Protein AF-A0A353LPJ0-F1 (afdb_monomer)

Sequence (162 aa):
RLNAIENGEETDSSQNTQNGAPEARALTQQIETKIDSLRGNLAREVEQVQMAAPPVQQRLPPPATSAPGKREQRVASLERTGFEAMLARDYETALDAFTKAREIWPGYHNVAEIQRLLAVRRDDPPQTEQDWLSLFEMALIKFSWGMPDDIRAAMRAEFKRK

Solvent-accessible surface area (backbone atoms only — not comparable to full-atom values): 9903 Å² total; per-residue (Å²): 136,83,88,80,93,84,89,86,80,88,78,84,87,84,82,91,89,85,82,76,66,70,65,59,54,54,51,52,55,53,50,52,55,48,52,54,52,52,54,58,49,51,55,52,51,59,50,53,64,68,73,69,72,78,86,88,74,95,67,78,87,69,79,86,76,61,57,87,61,60,52,54,52,52,32,52,52,24,47,50,50,14,52,53,22,53,76,71,69,34,62,66,59,15,41,50,26,19,45,56,24,22,72,77,39,69,82,43,59,55,44,42,52,52,27,49,61,45,57,76,29,64,94,64,60,73,84,47,72,66,46,46,50,54,50,49,48,52,42,55,72,77,38,44,92,75,47,56,69,69,57,53,49,52,59,57,48,61,70,72,75,114

Foldseek 3Di:
DDDDDDDDDDDDPPDDDPDPPPVVVVVVVVVVVVVVVVVVVVVVVVVVVVVPDDDDDDDDDDDPPPPVVVLVVLLLVLCQQLLVCLLVLNLVSNLVSLVVSCVSPVPPVLSVVLNVVSVVCVVPRDDDLVSSLVNLVCCCVPRVVSDDPVSNVSSVVSVVVD

pLDDT: mean 78.6, std 18.97, range [38.69, 98.06]

Mean predicted aligned error: 16.88 Å

Secondary structure (DSSP, 8-state):
------------------SSHHHHHHHHHHHHHHHHHHHHHHHHHHHHHHHT-PPP----PPS----TTHHHHHHHHHHHHHHHHHHTT-HHHHHHHHHHHHHH-TT-HHHHHHHHHHHHTTTS---SHHHHHHHHHHHHHHHTTSS-HHHHHHHHHHHTT-

Radius of gyration: 30.62 Å; Cα contacts (8 Å, |Δi|>4): 81; chains: 1; bounding box: 43×54×111 Å

Structure (mmCIF, N/CA/C/O backbone):
data_AF-A0A353LPJ0-F1
#
_entry.id   AF-A0A353LPJ0-F1
#
loop_
_atom_site.group_PDB
_atom_site.id
_atom_site.type_symbol
_atom_site.label_atom_id
_atom_site.label_alt_id
_atom_site.label_comp_id
_atom_site.label_asym_id
_atom_site.label_entity_id
_atom_site.label_seq_id
_atom_site.pdbx_PDB_ins_code
_atom_site.Cartn_x
_atom_site.Cartn_y
_atom_site.Cartn_z
_atom_site.occupancy
_atom_site.B_iso_or_equiv
_atom_site.auth_seq_id
_atom_site.auth_comp_id
_atom_site.auth_asym_id
_atom_site.auth_atom_id
_atom_site.pdbx_PDB_model_num
ATOM 1 N N . ARG A 1 1 ? 8.955 18.986 -92.130 1.00 43.19 1 ARG A N 1
ATOM 2 C CA . ARG A 1 1 ? 10.398 18.670 -91.967 1.00 43.19 1 ARG A CA 1
ATOM 3 C C . ARG A 1 1 ? 10.550 18.201 -90.518 1.00 43.19 1 ARG A C 1
ATOM 5 O O . ARG A 1 1 ? 10.296 19.024 -89.660 1.00 43.19 1 ARG A O 1
ATOM 12 N N . LEU A 1 2 ? 10.423 16.905 -90.210 1.00 41.16 2 LEU A N 1
ATOM 13 C CA . LEU A 1 2 ? 11.447 15.835 -90.210 1.00 41.16 2 LEU A CA 1
ATOM 14 C C . LEU A 1 2 ? 12.670 16.116 -89.306 1.00 41.16 2 LEU A C 1
ATOM 16 O O . LEU A 1 2 ? 13.446 16.996 -89.664 1.00 41.16 2 LEU A O 1
ATOM 20 N N . ASN A 1 3 ? 12.810 15.261 -88.269 1.00 38.69 3 ASN A N 1
ATOM 21 C CA . ASN A 1 3 ? 14.017 14.728 -87.578 1.00 38.69 3 ASN A CA 1
ATOM 22 C C . ASN A 1 3 ? 14.929 15.717 -86.807 1.00 38.69 3 ASN A C 1
ATOM 24 O O . ASN A 1 3 ? 15.057 16.854 -87.231 1.00 38.69 3 ASN A O 1
ATOM 28 N N . ALA A 1 4 ? 15.628 15.410 -85.697 1.00 45.03 4 ALA A N 1
ATOM 29 C CA . ALA A 1 4 ? 15.963 14.207 -84.900 1.00 45.03 4 ALA A CA 1
ATOM 30 C C . ALA A 1 4 ? 16.380 14.666 -83.461 1.00 45.03 4 ALA A C 1
ATOM 32 O O . ALA A 1 4 ? 16.782 15.816 -83.317 1.00 45.03 4 ALA A O 1
ATOM 33 N N . ILE A 1 5 ? 16.030 13.952 -82.375 1.00 47.97 5 ILE A N 1
ATOM 34 C CA . ILE A 1 5 ? 16.825 13.017 -81.515 1.00 47.97 5 ILE A CA 1
ATOM 35 C C . ILE A 1 5 ? 18.102 13.601 -80.856 1.00 47.97 5 ILE A C 1
ATOM 37 O O . ILE A 1 5 ? 18.993 14.030 -81.575 1.00 47.97 5 ILE A O 1
ATOM 41 N N . GLU A 1 6 ? 18.169 13.523 -79.509 1.00 44.47 6 GLU A N 1
ATOM 42 C CA . GLU A 1 6 ? 19.265 13.013 -78.625 1.00 44.47 6 GLU A CA 1
ATOM 43 C C . GLU A 1 6 ? 19.253 13.727 -77.248 1.00 44.47 6 GLU A C 1
ATOM 45 O O . GLU A 1 6 ? 19.324 14.946 -77.177 1.00 44.47 6 GLU A O 1
ATOM 50 N N . ASN A 1 7 ? 18.854 13.026 -76.175 1.00 45.22 7 ASN A N 1
ATOM 51 C CA . ASN A 1 7 ? 19.684 12.338 -75.156 1.00 45.22 7 ASN A CA 1
ATOM 52 C C . ASN A 1 7 ? 20.181 13.269 -74.028 1.00 45.22 7 ASN A C 1
ATOM 54 O O . ASN A 1 7 ? 20.862 14.251 -74.299 1.00 45.22 7 ASN A O 1
ATOM 58 N N . GLY A 1 8 ? 19.893 12.924 -72.761 1.00 38.69 8 GLY A N 1
ATOM 59 C CA . GLY A 1 8 ? 20.532 13.576 -71.607 1.00 38.69 8 GLY A CA 1
ATOM 60 C C . GLY A 1 8 ? 19.855 13.396 -70.242 1.00 38.69 8 GLY A C 1
ATOM 61 O O . GLY A 1 8 ? 19.240 14.330 -69.748 1.00 38.69 8 GLY A O 1
ATOM 62 N N . GLU A 1 9 ? 20.035 12.211 -69.650 1.00 44.31 9 GLU A N 1
ATOM 63 C CA . GLU A 1 9 ? 20.281 11.969 -68.211 1.00 44.31 9 GLU A CA 1
ATOM 64 C C . GLU A 1 9 ? 19.176 12.247 -67.164 1.00 44.31 9 GLU A C 1
ATOM 66 O O . GLU A 1 9 ? 19.098 13.297 -66.529 1.00 44.31 9 GLU A O 1
ATOM 71 N N . GLU A 1 10 ? 18.421 11.185 -66.860 1.00 49.34 10 GLU A N 1
ATOM 72 C CA . GLU A 1 10 ? 17.885 10.920 -65.521 1.00 49.34 10 GLU A CA 1
ATOM 73 C C . GLU A 1 10 ? 19.050 10.611 -64.564 1.00 49.34 10 GLU A C 1
ATOM 75 O O . GLU A 1 10 ? 19.768 9.627 -64.744 1.00 49.34 10 GLU A O 1
ATOM 80 N N . THR A 1 11 ? 19.242 11.433 -63.531 1.00 51.38 11 THR A N 1
ATOM 81 C CA . THR A 1 11 ? 20.113 11.093 -62.398 1.00 51.38 11 THR A CA 1
ATOM 82 C C . THR A 1 11 ? 19.253 10.665 -61.220 1.00 51.38 11 THR A C 1
ATOM 84 O O . THR A 1 11 ? 18.714 11.459 -60.451 1.00 51.38 11 THR A O 1
ATOM 87 N N . ASP A 1 12 ? 19.135 9.346 -61.129 1.00 47.72 12 ASP A N 1
ATOM 88 C CA . ASP A 1 12 ? 18.727 8.579 -59.966 1.00 47.72 12 ASP A CA 1
ATOM 89 C C . ASP A 1 12 ? 19.570 8.988 -58.742 1.00 47.72 12 ASP A C 1
ATOM 91 O O . ASP A 1 12 ? 20.786 8.800 -58.702 1.00 47.72 12 ASP A O 1
ATOM 95 N N . SER A 1 13 ? 18.926 9.593 -57.744 1.00 47.88 13 SER A N 1
ATOM 96 C CA . SER A 1 13 ? 19.510 9.865 -56.425 1.00 47.88 13 SER A CA 1
ATOM 97 C C . SER A 1 13 ? 18.864 8.963 -55.376 1.00 47.88 13 SER A C 1
ATOM 99 O O . SER A 1 13 ? 18.272 9.438 -54.410 1.00 47.88 13 SER A O 1
ATOM 101 N N . SER A 1 14 ? 18.975 7.649 -55.571 1.00 51.56 14 SER A N 1
ATOM 102 C CA . SER A 1 14 ? 18.594 6.637 -54.580 1.00 51.56 14 SER A CA 1
ATOM 103 C C . SER A 1 14 ? 19.751 5.703 -54.241 1.00 51.56 14 SER A C 1
ATOM 105 O O . SER A 1 14 ? 19.646 4.496 -54.416 1.00 51.56 14 SER A O 1
ATOM 107 N N . GLN A 1 15 ? 20.857 6.218 -53.701 1.00 50.09 15 GLN A N 1
ATOM 108 C CA . GLN A 1 15 ? 21.844 5.372 -53.021 1.00 50.09 15 GLN A CA 1
ATOM 109 C C . GLN A 1 15 ? 22.491 6.128 -51.863 1.00 50.09 15 GLN A C 1
ATOM 111 O O . GLN A 1 15 ? 23.248 7.059 -52.103 1.00 50.09 15 GLN A O 1
ATOM 116 N N . ASN A 1 16 ? 22.196 5.723 -50.619 1.00 50.53 16 ASN A N 1
ATOM 117 C CA . ASN A 1 16 ? 23.204 5.443 -49.581 1.00 50.53 16 ASN A CA 1
ATOM 118 C C . ASN A 1 16 ? 22.539 5.089 -48.231 1.00 50.53 16 ASN A C 1
ATOM 120 O O . ASN A 1 16 ? 22.422 5.930 -47.346 1.00 50.53 16 ASN A O 1
ATOM 124 N N . THR A 1 17 ? 22.100 3.841 -48.048 1.00 51.44 17 THR A N 1
ATOM 125 C CA . THR A 1 17 ? 21.837 3.253 -46.713 1.00 51.44 17 THR A CA 1
ATOM 126 C C . THR A 1 17 ? 22.006 1.733 -46.766 1.00 51.44 17 THR A C 1
ATOM 128 O O . THR A 1 17 ? 21.092 0.958 -46.512 1.00 51.44 17 THR A O 1
ATOM 131 N N . GLN A 1 18 ? 23.207 1.264 -47.098 1.00 50.41 18 GLN A N 1
ATOM 132 C CA . GLN A 1 18 ? 23.560 -0.149 -46.930 1.00 50.41 18 GLN A CA 1
ATOM 133 C C . GLN A 1 18 ? 24.982 -0.277 -46.393 1.00 50.41 18 GLN A C 1
ATOM 135 O O . GLN A 1 18 ? 25.868 -0.698 -47.114 1.00 50.41 18 GLN A O 1
ATOM 140 N N . ASN A 1 19 ? 25.210 0.093 -45.128 1.00 51.03 19 ASN A N 1
ATOM 141 C CA . ASN A 1 19 ? 26.452 -0.260 -44.418 1.00 51.03 19 ASN A CA 1
ATOM 142 C C . ASN A 1 19 ? 26.281 -0.502 -42.896 1.00 51.03 19 ASN A C 1
ATOM 144 O O . ASN A 1 19 ? 27.268 -0.591 -42.180 1.00 51.03 19 ASN A O 1
ATOM 148 N N . GLY A 1 20 ? 25.054 -0.669 -42.376 1.00 52.97 20 GLY A N 1
ATOM 149 C CA . GLY A 1 20 ? 24.798 -0.892 -40.934 1.00 52.97 20 GLY A CA 1
ATOM 150 C C . GLY A 1 20 ? 24.544 -2.346 -40.494 1.00 52.97 20 GLY A C 1
ATOM 151 O O . GLY A 1 20 ? 24.211 -2.592 -39.340 1.00 52.97 20 GLY A O 1
ATOM 152 N N . ALA A 1 21 ? 24.630 -3.327 -41.398 1.00 58.16 21 ALA A N 1
ATOM 153 C CA . ALA A 1 21 ? 24.121 -4.684 -41.154 1.00 58.16 21 ALA A CA 1
ATOM 154 C C . ALA A 1 21 ? 25.047 -5.701 -40.432 1.00 58.16 21 ALA A C 1
ATOM 156 O O . ALA A 1 21 ? 24.497 -6.621 -39.817 1.00 58.16 21 ALA A O 1
ATOM 157 N N . PRO A 1 22 ? 26.396 -5.638 -40.482 1.00 57.25 22 PRO A N 1
ATOM 158 C CA . PRO A 1 22 ? 27.219 -6.720 -39.927 1.00 57.25 22 PRO A CA 1
ATOM 159 C C . PRO A 1 22 ? 27.371 -6.650 -38.398 1.00 57.25 22 PRO A C 1
ATOM 161 O O . PRO A 1 22 ? 27.347 -7.688 -37.736 1.00 57.25 22 PRO A O 1
ATOM 164 N N . GLU A 1 23 ? 27.451 -5.451 -37.816 1.00 59.62 23 GLU A N 1
ATOM 165 C CA . GLU A 1 23 ? 27.669 -5.270 -36.371 1.00 59.62 23 GLU A CA 1
ATOM 166 C C . GLU A 1 23 ? 26.438 -5.640 -35.534 1.00 59.62 23 GLU A C 1
ATOM 168 O O . GLU A 1 23 ? 26.560 -6.307 -34.506 1.00 59.62 23 GLU A O 1
ATOM 173 N N . ALA A 1 24 ? 25.236 -5.299 -36.011 1.00 60.78 24 ALA A N 1
ATOM 174 C CA . ALA A 1 24 ? 23.988 -5.659 -35.339 1.00 60.78 24 ALA A CA 1
ATOM 175 C C . ALA A 1 24 ? 23.801 -7.184 -35.256 1.00 60.78 24 ALA A C 1
ATOM 177 O O . ALA A 1 24 ? 23.386 -7.703 -34.223 1.00 60.78 24 ALA A O 1
ATOM 178 N N . ARG A 1 25 ? 24.178 -7.919 -36.313 1.00 67.38 25 ARG A N 1
ATOM 179 C CA . ARG A 1 25 ? 24.101 -9.390 -36.345 1.00 67.38 25 ARG A CA 1
ATOM 180 C C . ARG A 1 25 ? 25.100 -10.041 -35.389 1.00 67.38 25 ARG A C 1
ATOM 182 O O . ARG A 1 25 ? 24.743 -10.996 -34.703 1.00 67.38 25 ARG A O 1
ATOM 189 N N . ALA A 1 26 ? 26.320 -9.508 -35.309 1.00 70.62 26 ALA A N 1
ATOM 190 C CA . ALA A 1 26 ? 27.333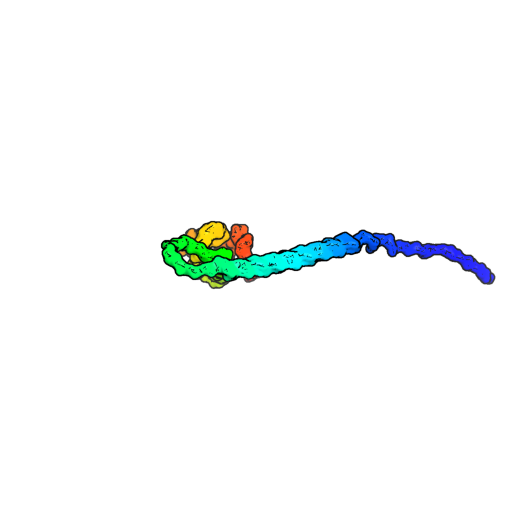 -9.990 -34.372 1.00 70.62 26 ALA A CA 1
ATOM 191 C C . ALA A 1 26 ? 26.908 -9.773 -32.908 1.00 70.62 26 ALA A C 1
ATOM 193 O O . ALA A 1 26 ? 27.101 -10.653 -32.068 1.00 70.62 26 ALA A O 1
ATOM 194 N N . LEU A 1 27 ? 26.274 -8.635 -32.605 1.00 71.81 27 LEU A N 1
ATOM 195 C CA . LEU A 1 27 ? 25.764 -8.346 -31.266 1.00 71.81 27 LEU A CA 1
ATOM 196 C C . LEU A 1 27 ? 24.611 -9.283 -30.873 1.00 71.81 27 LEU A C 1
ATOM 198 O O . LEU A 1 27 ? 24.606 -9.798 -29.756 1.00 71.81 27 LEU A O 1
ATOM 202 N N . THR A 1 28 ? 23.674 -9.562 -31.785 1.00 70.06 28 THR A N 1
ATOM 203 C CA . THR A 1 28 ? 22.577 -10.512 -31.532 1.00 70.06 28 THR A CA 1
ATOM 204 C C . THR A 1 28 ? 23.103 -11.913 -31.211 1.00 70.06 28 THR A C 1
ATOM 206 O O . THR A 1 28 ? 22.700 -12.492 -30.205 1.00 70.06 28 THR A O 1
ATOM 209 N N . GLN A 1 29 ? 24.080 -12.416 -31.973 1.00 76.12 29 GLN A N 1
ATOM 210 C CA . GLN A 1 29 ? 24.690 -13.730 -31.721 1.00 76.12 29 GLN A CA 1
ATOM 211 C C . GLN A 1 29 ? 25.421 -13.794 -30.370 1.00 76.12 29 GLN A C 1
ATOM 213 O O . GLN A 1 29 ? 25.365 -14.806 -29.666 1.00 76.12 29 GLN A O 1
ATOM 218 N N . GLN A 1 30 ? 26.084 -12.704 -29.967 1.00 76.62 30 GLN A N 1
ATOM 219 C CA . GLN A 1 30 ? 26.714 -12.620 -28.647 1.00 76.62 30 GLN A CA 1
ATOM 220 C C . GLN A 1 30 ? 25.686 -12.611 -27.510 1.00 76.62 30 GLN A C 1
ATOM 222 O O . GLN A 1 30 ? 25.937 -13.208 -26.461 1.00 76.62 30 GLN A O 1
ATOM 227 N N . ILE A 1 31 ? 24.541 -11.949 -27.698 1.00 76.19 31 ILE A N 1
ATOM 228 C CA . ILE A 1 31 ? 23.456 -11.929 -26.711 1.00 76.19 31 ILE A CA 1
ATOM 229 C C . ILE A 1 31 ? 22.853 -13.328 -26.560 1.00 76.19 31 ILE A C 1
ATOM 231 O O . ILE A 1 31 ? 22.724 -13.805 -25.434 1.00 76.19 31 ILE A O 1
ATOM 235 N N . GLU A 1 32 ? 22.561 -14.014 -27.664 1.00 76.56 32 GLU A N 1
ATOM 236 C CA . GLU A 1 32 ? 22.022 -15.382 -27.655 1.00 76.56 32 GLU A CA 1
ATOM 237 C C . GLU A 1 32 ? 22.971 -16.357 -26.944 1.00 76.56 32 GLU A C 1
ATOM 239 O O . GLU A 1 32 ? 22.570 -17.048 -26.007 1.00 76.56 32 GLU A O 1
ATOM 244 N N . THR A 1 33 ? 24.265 -16.306 -27.273 1.00 83.06 33 THR A N 1
ATOM 245 C CA . THR A 1 33 ? 25.291 -17.150 -26.635 1.00 83.06 33 THR A CA 1
ATOM 246 C C . THR A 1 33 ? 25.390 -16.900 -25.123 1.00 83.06 33 THR A C 1
ATOM 248 O O . THR A 1 33 ? 25.575 -17.831 -24.329 1.00 83.06 33 THR A O 1
ATOM 251 N N . LYS A 1 34 ? 25.255 -15.637 -24.691 1.00 78.75 34 LYS A N 1
ATOM 252 C CA . LYS A 1 34 ? 25.250 -15.281 -23.265 1.00 78.75 34 LYS A CA 1
ATOM 253 C C . LYS A 1 34 ? 23.984 -15.765 -22.561 1.00 78.75 34 LYS A C 1
ATOM 255 O O . LYS A 1 34 ? 24.088 -16.260 -21.442 1.00 78.75 34 LYS A O 1
ATOM 260 N N . ILE A 1 35 ? 22.818 -15.660 -23.196 1.00 81.81 35 ILE A N 1
ATOM 261 C CA . ILE A 1 35 ? 21.551 -16.156 -22.641 1.00 81.81 35 ILE A CA 1
ATOM 262 C C . ILE A 1 35 ? 21.611 -17.674 -22.441 1.00 81.81 35 ILE A C 1
ATOM 264 O O . ILE A 1 35 ? 21.243 -18.154 -21.367 1.00 81.81 35 ILE A O 1
ATOM 268 N N . ASP A 1 36 ? 22.135 -18.424 -23.409 1.00 80.88 36 ASP A N 1
ATOM 269 C CA . ASP A 1 36 ? 22.251 -19.881 -23.292 1.00 80.88 36 ASP A CA 1
ATOM 270 C C . ASP A 1 36 ? 23.258 -20.298 -22.214 1.00 80.88 36 ASP A C 1
ATOM 272 O O . ASP A 1 36 ? 22.991 -21.205 -21.421 1.00 80.88 36 ASP A O 1
ATOM 276 N N . SER A 1 37 ? 24.371 -19.568 -22.092 1.00 75.56 37 SER A N 1
ATOM 277 C CA . SER A 1 37 ? 25.342 -19.778 -21.009 1.00 75.56 37 SER A CA 1
ATOM 278 C C . SER A 1 37 ? 24.733 -19.522 -19.625 1.00 75.56 37 SER A C 1
ATOM 280 O O . SER A 1 37 ? 24.960 -20.292 -18.692 1.00 75.56 37 SER A O 1
ATOM 282 N N . LEU A 1 38 ? 23.923 -18.468 -19.482 1.00 74.31 38 LEU A N 1
ATOM 283 C CA . LEU A 1 38 ? 23.229 -18.153 -18.229 1.00 74.31 38 LEU A CA 1
ATOM 284 C C . LEU A 1 38 ? 22.185 -19.218 -17.872 1.00 74.31 38 LEU A C 1
ATOM 286 O O . LEU A 1 38 ? 22.114 -19.636 -16.717 1.00 74.31 38 LEU A O 1
ATOM 290 N N . ARG A 1 39 ? 21.426 -19.714 -18.858 1.00 74.88 39 ARG A N 1
ATOM 291 C CA . ARG A 1 39 ? 20.459 -20.809 -18.666 1.00 74.88 39 ARG A CA 1
ATOM 292 C C . ARG A 1 39 ? 21.142 -22.101 -18.211 1.00 74.88 39 ARG A C 1
ATOM 294 O O . ARG A 1 39 ? 20.667 -22.741 -17.274 1.00 74.88 39 ARG A O 1
ATOM 301 N N . GLY A 1 40 ? 22.277 -22.453 -18.817 1.00 75.25 40 GLY A N 1
ATOM 302 C CA . GLY A 1 40 ? 23.055 -23.638 -18.441 1.00 75.25 40 GLY A CA 1
ATOM 303 C C . GLY A 1 40 ? 23.714 -23.539 -17.059 1.00 75.25 40 GLY A C 1
ATOM 304 O O . GLY A 1 40 ? 23.890 -24.550 -16.379 1.00 75.25 40 GLY A O 1
ATOM 305 N N . ASN A 1 41 ? 24.069 -22.332 -16.615 1.00 73.94 41 ASN A N 1
ATOM 306 C CA . ASN A 1 41 ? 24.601 -22.116 -15.268 1.00 73.94 41 ASN A CA 1
ATOM 307 C C . ASN A 1 41 ? 23.496 -22.183 -14.208 1.00 73.94 41 ASN A C 1
ATOM 309 O O . ASN A 1 41 ? 23.679 -22.849 -13.193 1.00 73.94 41 ASN A O 1
ATOM 313 N N . LEU A 1 42 ? 22.328 -21.596 -14.486 1.00 71.06 42 LEU A N 1
ATOM 314 C CA . LEU A 1 42 ? 21.179 -21.637 -13.582 1.00 71.06 42 LEU A CA 1
ATOM 315 C C . LEU A 1 42 ? 20.692 -23.072 -13.332 1.00 71.06 42 LEU A C 1
ATOM 317 O O . LEU A 1 42 ? 20.425 -23.442 -12.192 1.00 71.06 42 LEU A O 1
ATOM 321 N N . ALA A 1 43 ? 20.626 -23.903 -14.379 1.00 66.56 43 ALA A N 1
ATOM 322 C CA . ALA A 1 43 ? 20.242 -25.308 -14.238 1.00 66.56 43 ALA A CA 1
ATOM 323 C C . ALA A 1 43 ? 21.197 -26.083 -13.309 1.00 66.56 43 ALA A C 1
ATOM 325 O O . ALA A 1 43 ? 20.747 -26.845 -12.455 1.00 66.56 43 ALA A O 1
ATOM 326 N N . ARG A 1 44 ? 22.509 -25.832 -13.424 1.00 68.62 44 ARG A N 1
ATOM 327 C CA . ARG A 1 44 ? 23.533 -26.483 -12.592 1.00 68.62 44 ARG A CA 1
ATOM 328 C C . ARG A 1 44 ? 23.501 -26.023 -11.136 1.00 68.62 44 ARG A C 1
ATOM 330 O O . ARG A 1 44 ? 23.710 -26.843 -10.247 1.00 68.62 44 ARG A O 1
ATOM 337 N N . GLU A 1 45 ? 23.221 -24.747 -10.875 1.00 61.94 45 GLU A N 1
ATOM 338 C CA . GLU A 1 45 ? 23.066 -24.255 -9.500 1.00 61.94 45 GLU A CA 1
ATOM 339 C C . GLU A 1 45 ? 21.821 -24.838 -8.818 1.00 61.94 45 GLU A C 1
ATOM 341 O O . GLU A 1 45 ? 21.893 -25.244 -7.659 1.00 61.94 45 GLU A O 1
ATOM 346 N N . VAL A 1 46 ? 20.698 -24.959 -9.536 1.00 64.94 46 VAL A N 1
ATOM 347 C CA . VAL A 1 46 ? 19.468 -25.562 -8.989 1.00 64.94 46 VAL A CA 1
ATOM 348 C C . VAL A 1 46 ? 19.681 -27.031 -8.603 1.00 64.94 46 VAL A C 1
ATOM 350 O O . VAL A 1 46 ? 19.194 -27.467 -7.558 1.00 64.94 46 VAL A O 1
ATOM 353 N N . GLU A 1 47 ? 20.432 -27.784 -9.407 1.00 65.06 47 GLU A N 1
ATOM 354 C CA . GLU A 1 47 ? 20.734 -29.195 -9.141 1.00 65.06 47 GLU A CA 1
ATOM 355 C C . GLU A 1 47 ? 21.702 -29.368 -7.955 1.00 65.06 47 GLU A C 1
ATOM 357 O O . GLU A 1 47 ? 21.467 -30.197 -7.073 1.00 65.06 47 GLU A O 1
ATOM 362 N N . GLN A 1 48 ? 22.734 -28.521 -7.851 1.00 64.44 48 GLN A N 1
ATOM 363 C CA . GLN A 1 48 ? 23.676 -28.551 -6.722 1.00 64.44 48 GLN A CA 1
ATOM 364 C C . GLN A 1 48 ? 23.010 -28.214 -5.383 1.00 64.44 48 GLN A C 1
ATOM 366 O O . GLN A 1 48 ? 23.329 -28.826 -4.362 1.00 64.44 48 GLN A O 1
ATOM 371 N N . VAL A 1 49 ? 22.048 -27.287 -5.377 1.00 61.84 49 VAL A N 1
ATOM 372 C CA . VAL A 1 49 ? 21.300 -26.929 -4.162 1.00 61.84 49 VAL A CA 1
ATOM 373 C C . VAL A 1 49 ? 20.396 -28.077 -3.690 1.00 61.84 49 VAL A C 1
ATOM 375 O O . VAL A 1 49 ? 20.196 -28.231 -2.486 1.00 61.84 49 VAL A O 1
ATOM 378 N N . GLN A 1 50 ? 19.889 -28.922 -4.595 1.00 56.44 50 GLN A N 1
ATOM 379 C CA . GLN A 1 50 ? 19.069 -30.084 -4.220 1.00 56.44 50 GLN A CA 1
ATOM 380 C C . GLN A 1 50 ? 19.889 -31.263 -3.684 1.00 56.44 50 GLN A C 1
ATOM 382 O O . GLN A 1 50 ? 19.398 -31.998 -2.829 1.00 56.44 50 GLN A O 1
ATOM 387 N N . MET A 1 51 ? 21.134 -31.438 -4.133 1.00 57.25 51 MET A N 1
ATOM 388 C CA . MET A 1 51 ? 21.972 -32.570 -3.714 1.00 57.25 51 MET A CA 1
ATOM 389 C C . MET A 1 51 ? 22.718 -32.356 -2.384 1.00 57.25 51 MET A C 1
ATOM 391 O O . MET A 1 51 ? 23.212 -33.321 -1.805 1.00 57.25 51 MET A O 1
ATOM 395 N N . ALA A 1 52 ? 22.797 -31.124 -1.870 1.00 54.81 52 ALA A N 1
ATOM 396 C CA . ALA A 1 52 ? 23.637 -30.778 -0.716 1.00 54.81 52 ALA A CA 1
ATOM 397 C C . ALA A 1 52 ? 22.938 -30.807 0.665 1.00 54.81 52 ALA A C 1
ATOM 399 O O . ALA A 1 52 ? 23.505 -30.303 1.635 1.00 54.81 52 ALA A O 1
ATOM 400 N N . ALA A 1 53 ? 21.732 -31.374 0.804 1.00 48.38 53 ALA A N 1
ATOM 401 C CA . ALA A 1 53 ? 21.015 -31.401 2.087 1.00 48.38 53 ALA A CA 1
ATOM 402 C C . ALA A 1 53 ? 21.180 -32.742 2.849 1.00 48.38 53 ALA A C 1
ATOM 404 O O . ALA A 1 53 ? 20.566 -33.737 2.461 1.00 48.38 53 ALA A O 1
ATOM 405 N N . PRO A 1 54 ? 21.954 -32.804 3.955 1.00 55.72 54 PRO A N 1
ATOM 406 C CA . PRO A 1 54 ? 21.969 -33.957 4.862 1.00 55.72 54 PRO A CA 1
ATOM 407 C C . PRO A 1 54 ? 20.763 -33.965 5.833 1.00 55.72 54 PRO A C 1
ATOM 409 O O . PRO A 1 54 ? 20.170 -32.913 6.091 1.00 55.72 54 PRO A O 1
ATOM 412 N N . PRO A 1 55 ? 20.397 -35.129 6.418 1.00 54.91 55 PRO A N 1
ATOM 413 C CA . PRO A 1 55 ? 19.302 -35.230 7.378 1.00 54.91 55 PRO A CA 1
ATOM 414 C C . PRO A 1 55 ? 19.667 -34.615 8.739 1.00 54.91 55 PRO A C 1
ATOM 416 O O . PRO A 1 55 ? 20.764 -34.778 9.270 1.00 54.91 55 PRO A O 1
ATOM 419 N N . VAL A 1 56 ? 18.690 -33.901 9.291 1.00 56.28 56 VAL A N 1
ATOM 420 C CA . VAL A 1 56 ? 18.726 -33.059 10.491 1.00 56.28 56 VAL A CA 1
ATOM 421 C C . VAL A 1 56 ? 19.073 -33.849 11.761 1.00 56.28 56 VAL A C 1
ATOM 423 O O . VAL A 1 56 ? 18.304 -34.707 12.189 1.00 56.28 56 VAL A O 1
ATOM 426 N N . GLN A 1 57 ? 20.171 -33.484 12.430 1.00 49.34 57 GLN A N 1
ATOM 427 C CA . GLN A 1 57 ? 20.383 -33.765 13.854 1.00 49.34 57 GLN A CA 1
ATOM 428 C C . GLN A 1 57 ? 20.187 -32.488 14.671 1.00 49.34 57 GLN A C 1
ATOM 430 O O . GLN A 1 57 ? 20.765 -31.441 14.385 1.00 49.34 57 GLN A O 1
ATOM 435 N N . GLN A 1 58 ? 19.321 -32.611 15.677 1.00 52.28 58 GLN A N 1
ATOM 436 C CA . GLN A 1 58 ? 18.865 -31.587 16.610 1.00 52.28 58 GLN A CA 1
ATOM 437 C C . GLN A 1 58 ? 20.004 -30.687 17.112 1.00 52.28 58 GLN A C 1
ATOM 439 O O . GLN A 1 58 ? 20.803 -31.066 17.967 1.00 52.28 58 GLN A O 1
ATOM 444 N N . ARG A 1 59 ? 20.028 -29.448 16.625 1.00 47.09 59 ARG A N 1
ATOM 445 C CA . ARG A 1 59 ? 20.638 -28.308 17.308 1.00 47.09 59 ARG A CA 1
ATOM 446 C C . ARG A 1 59 ? 19.594 -27.197 17.352 1.00 47.09 59 ARG A C 1
ATOM 448 O O . ARG A 1 59 ? 18.774 -27.091 16.447 1.00 47.09 59 ARG A O 1
ATOM 455 N N . LEU A 1 60 ? 19.611 -26.469 18.466 1.00 52.16 60 LEU A N 1
ATOM 456 C CA . LEU A 1 60 ? 18.775 -25.326 18.855 1.00 52.16 60 LEU A CA 1
ATOM 457 C C . LEU A 1 60 ? 18.197 -24.536 17.663 1.00 52.16 60 LEU A C 1
ATOM 459 O O . LEU A 1 60 ? 18.923 -24.342 16.688 1.00 52.16 60 LEU A O 1
ATOM 463 N N . PRO A 1 61 ? 16.937 -24.053 17.739 1.00 49.34 61 PRO A N 1
ATOM 464 C CA . PRO A 1 61 ? 16.286 -23.408 16.605 1.00 49.34 61 P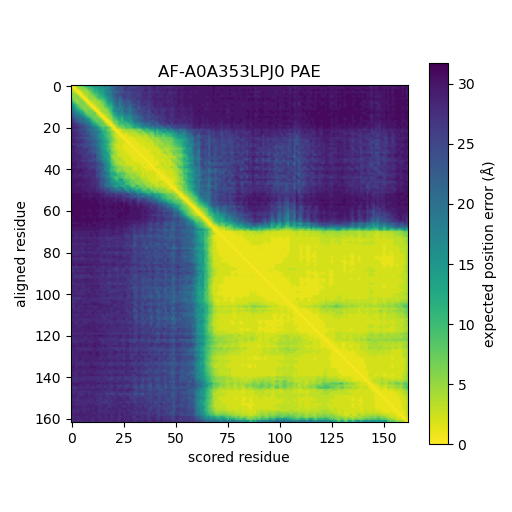RO A CA 1
ATOM 465 C C . PRO A 1 61 ? 17.155 -22.244 16.102 1.00 49.34 61 PRO A C 1
ATOM 467 O O . PRO A 1 61 ? 17.390 -21.297 16.858 1.00 49.34 61 PRO A O 1
ATOM 470 N N . PRO A 1 62 ? 17.662 -22.296 14.856 1.00 50.81 62 PRO A N 1
ATOM 471 C CA . PR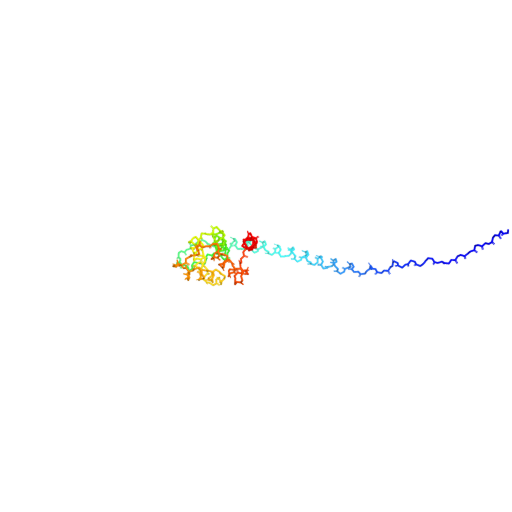O A 1 62 ? 18.295 -21.134 14.256 1.00 50.81 62 PRO A CA 1
ATOM 472 C C . PRO A 1 62 ? 17.250 -20.011 14.154 1.00 50.81 62 PRO A C 1
ATOM 474 O O . PRO A 1 62 ? 16.061 -20.307 13.977 1.00 50.81 62 PRO A O 1
ATOM 477 N N . PRO A 1 63 ? 17.647 -18.726 14.250 1.00 54.19 63 PRO A N 1
ATOM 478 C CA . PRO A 1 63 ? 16.732 -17.630 13.956 1.00 54.19 63 PRO A CA 1
ATOM 479 C C . PRO A 1 63 ? 16.143 -17.888 12.572 1.00 54.19 63 PRO A C 1
ATOM 481 O O . PRO A 1 63 ? 16.894 -18.193 11.645 1.00 54.19 63 PRO A O 1
ATOM 484 N N . ALA A 1 64 ? 14.811 -17.847 12.483 1.00 51.75 64 ALA A N 1
ATOM 485 C CA . ALA A 1 64 ? 13.996 -18.290 11.358 1.00 51.75 64 ALA A CA 1
ATOM 486 C C . ALA A 1 64 ? 14.458 -17.701 10.014 1.00 51.75 64 ALA A C 1
ATOM 488 O O . ALA A 1 64 ? 13.876 -16.761 9.475 1.00 51.75 64 ALA A O 1
ATOM 489 N N . THR A 1 65 ? 15.488 -18.297 9.428 1.00 53.19 65 THR A N 1
ATOM 490 C CA . THR A 1 65 ? 15.948 -18.051 8.067 1.00 53.19 65 THR A CA 1
ATOM 491 C C . THR A 1 65 ? 15.067 -18.907 7.177 1.00 53.19 65 THR A C 1
ATOM 493 O O . THR A 1 65 ? 15.443 -19.941 6.635 1.00 53.19 65 THR A O 1
ATOM 496 N N . SER A 1 66 ? 13.807 -18.479 7.096 1.00 53.75 66 SER A N 1
ATOM 497 C CA . SER A 1 66 ? 12.928 -18.873 6.009 1.00 53.75 66 SER A CA 1
ATOM 498 C C . SER A 1 66 ? 13.654 -18.523 4.711 1.00 53.75 66 SER A C 1
ATOM 500 O O . SER A 1 66 ? 14.155 -17.409 4.572 1.00 53.75 66 SER A O 1
ATOM 502 N N . ALA A 1 67 ? 13.789 -19.506 3.816 1.00 55.47 67 ALA A N 1
ATOM 503 C CA . ALA A 1 67 ? 14.520 -19.356 2.562 1.00 55.47 67 ALA A CA 1
ATOM 504 C C . ALA A 1 67 ? 14.170 -18.010 1.887 1.00 55.47 67 ALA A C 1
ATOM 506 O O . ALA A 1 67 ? 12.975 -17.706 1.802 1.00 55.47 67 ALA A O 1
ATOM 507 N N . PRO A 1 68 ? 15.156 -17.240 1.389 1.00 57.50 68 PRO A N 1
ATOM 508 C CA . PRO A 1 68 ? 14.999 -15.869 0.874 1.00 57.50 68 PRO A CA 1
ATOM 509 C C . PRO A 1 68 ? 14.159 -15.745 -0.417 1.00 57.50 68 PRO A C 1
ATOM 511 O O . PRO A 1 68 ? 14.239 -14.753 -1.127 1.00 57.50 68 PRO A O 1
ATOM 514 N N . GLY A 1 69 ? 13.368 -16.761 -0.766 1.00 71.62 69 GLY A N 1
ATOM 515 C CA . GLY A 1 69 ? 12.258 -16.628 -1.715 1.00 71.62 69 GLY A CA 1
ATOM 516 C C . GLY A 1 69 ? 10.888 -16.661 -1.032 1.00 71.62 69 GLY A C 1
ATOM 517 O O . GLY A 1 69 ? 9.948 -16.026 -1.494 1.00 71.62 69 GLY A O 1
ATOM 518 N N . LYS A 1 70 ? 10.750 -17.373 0.095 1.00 84.75 70 LYS A N 1
ATOM 519 C CA . LYS A 1 70 ? 9.468 -17.543 0.796 1.00 84.75 70 LYS A CA 1
ATOM 520 C C . LYS A 1 70 ? 9.100 -16.323 1.632 1.00 84.75 70 LYS A C 1
ATOM 522 O O . LYS A 1 70 ? 7.917 -16.038 1.791 1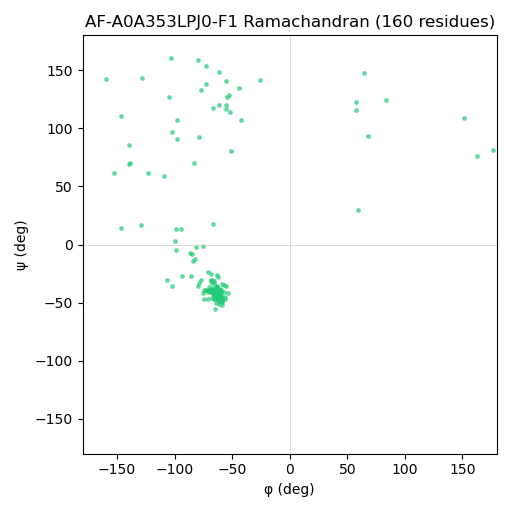.00 84.75 70 LYS A O 1
ATOM 527 N N . ARG A 1 71 ? 10.082 -15.618 2.199 1.00 88.38 71 ARG A N 1
ATOM 528 C CA . ARG A 1 71 ? 9.831 -14.413 3.002 1.00 88.38 71 ARG A CA 1
ATOM 529 C C . ARG A 1 71 ? 9.381 -13.259 2.104 1.00 88.38 71 ARG A C 1
ATOM 531 O O . ARG A 1 71 ? 8.359 -12.643 2.371 1.00 88.38 71 ARG A O 1
ATOM 538 N N . GLU A 1 72 ? 10.095 -13.052 1.011 1.00 89.00 72 GLU A N 1
ATOM 539 C CA . GLU A 1 72 ? 9.898 -12.044 -0.026 1.00 89.00 7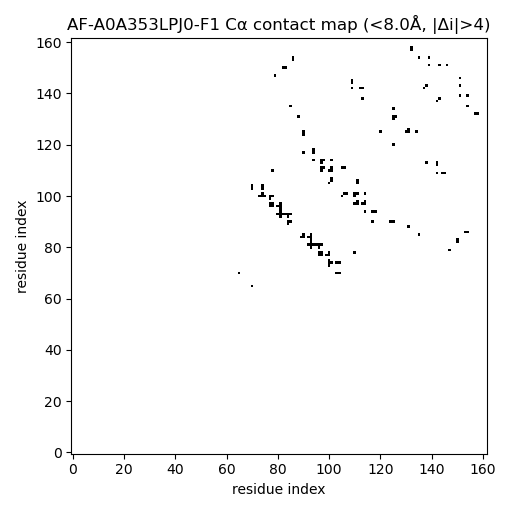2 GLU A CA 1
ATOM 540 C C . GLU A 1 72 ? 8.503 -12.206 -0.645 1.00 89.00 72 GLU A C 1
ATOM 542 O O . GLU A 1 72 ? 7.726 -11.257 -0.675 1.00 89.00 72 GLU A O 1
ATOM 547 N N . GLN A 1 73 ? 8.134 -13.433 -1.036 1.00 91.44 73 GLN A N 1
ATOM 548 C CA . GLN A 1 73 ? 6.800 -13.741 -1.567 1.00 91.44 73 GLN A CA 1
ATOM 549 C C . GLN A 1 73 ? 5.679 -13.464 -0.559 1.00 91.44 73 GLN A C 1
ATOM 551 O O . GLN A 1 73 ? 4.646 -12.908 -0.922 1.00 91.44 73 GLN A O 1
ATOM 556 N N . ARG A 1 74 ? 5.869 -13.827 0.717 1.00 93.12 74 ARG A N 1
ATOM 557 C CA . ARG A 1 74 ? 4.873 -13.558 1.768 1.00 93.12 74 ARG A CA 1
ATOM 558 C C . ARG A 1 74 ? 4.679 -12.062 1.995 1.00 93.12 74 ARG A C 1
ATOM 560 O O . ARG A 1 74 ? 3.544 -11.620 2.130 1.00 93.12 74 ARG A O 1
ATOM 567 N N . VAL A 1 75 ? 5.769 -11.298 2.019 1.00 93.69 75 VAL A N 1
ATOM 568 C CA . VAL A 1 75 ? 5.728 -9.837 2.167 1.00 93.69 75 VAL A CA 1
ATOM 569 C C . VAL A 1 75 ? 5.045 -9.194 0.966 1.00 93.69 75 VAL A C 1
ATOM 571 O O . VAL A 1 75 ? 4.135 -8.401 1.168 1.00 93.69 75 VAL A O 1
ATOM 574 N N . ALA A 1 76 ? 5.403 -9.589 -0.258 1.00 92.56 76 ALA A N 1
ATOM 575 C CA . ALA A 1 76 ? 4.776 -9.080 -1.477 1.00 92.56 76 ALA A CA 1
ATOM 576 C C . ALA A 1 76 ? 3.270 -9.392 -1.531 1.00 92.56 76 ALA A C 1
ATOM 578 O O . ALA A 1 76 ? 2.470 -8.544 -1.920 1.00 92.56 76 ALA A O 1
ATOM 579 N N . SER A 1 77 ? 2.860 -10.589 -1.092 1.00 94.62 77 SER A N 1
ATOM 580 C CA . SER A 1 77 ? 1.440 -10.944 -0.996 1.00 94.62 77 SER A CA 1
ATOM 581 C C . SER A 1 77 ? 0.696 -10.052 -0.004 1.00 94.62 77 SER A C 1
ATOM 583 O O . SER A 1 77 ? -0.390 -9.584 -0.322 1.00 94.62 77 SER A O 1
ATOM 585 N N . LEU A 1 78 ? 1.263 -9.810 1.182 1.00 96.62 78 LEU A N 1
ATOM 586 C CA . LEU A 1 78 ? 0.645 -8.956 2.200 1.00 96.62 78 LEU A CA 1
ATOM 587 C C . LEU A 1 78 ? 0.616 -7.485 1.780 1.00 96.62 78 LEU A C 1
ATOM 589 O O . LEU A 1 78 ? -0.383 -6.812 2.002 1.00 96.62 78 LEU A O 1
ATOM 593 N N . GLU A 1 79 ? 1.680 -6.990 1.146 1.00 95.75 79 GLU A N 1
ATOM 594 C CA . GLU A 1 79 ? 1.720 -5.643 0.574 1.00 95.75 79 GLU A CA 1
ATOM 595 C C . GLU A 1 79 ? 0.604 -5.467 -0.461 1.00 95.75 79 GLU A C 1
ATOM 597 O O . GLU A 1 79 ? -0.161 -4.504 -0.393 1.00 95.75 79 GLU A O 1
ATOM 602 N N . ARG A 1 80 ? 0.452 -6.435 -1.374 1.00 95.94 80 ARG A N 1
ATOM 603 C CA . ARG A 1 80 ? -0.642 -6.433 -2.345 1.00 95.94 80 ARG A CA 1
ATOM 604 C C . ARG A 1 80 ? -2.009 -6.433 -1.659 1.00 95.94 80 ARG A C 1
ATOM 606 O O . ARG A 1 80 ? -2.834 -5.590 -1.996 1.00 95.94 80 ARG A O 1
ATOM 613 N N . THR A 1 81 ? -2.229 -7.310 -0.678 1.00 97.31 81 THR A N 1
ATOM 614 C CA . THR A 1 81 ? -3.479 -7.338 0.100 1.00 97.31 81 THR A CA 1
ATOM 615 C C . THR A 1 81 ? -3.758 -5.992 0.773 1.00 97.31 81 THR A C 1
ATOM 617 O O . THR A 1 81 ? -4.892 -5.524 0.747 1.00 97.31 81 THR A O 1
ATOM 620 N N . GLY A 1 82 ? -2.734 -5.334 1.322 1.00 96.94 82 GLY A N 1
ATOM 621 C CA . GLY A 1 82 ? -2.874 -4.016 1.938 1.00 96.94 82 GLY A CA 1
ATOM 622 C C . GLY A 1 82 ? -3.332 -2.952 0.943 1.00 96.94 82 GLY A C 1
ATOM 623 O O . GLY A 1 82 ? -4.246 -2.179 1.228 1.00 96.94 82 GLY A O 1
ATOM 624 N N . PHE A 1 83 ? -2.757 -2.945 -0.258 1.00 96.50 83 PHE A N 1
ATOM 625 C CA . PHE A 1 83 ? -3.175 -2.027 -1.313 1.00 96.50 83 PHE A CA 1
ATOM 626 C C . PHE A 1 83 ? -4.572 -2.320 -1.876 1.00 96.50 83 PHE A C 1
ATOM 628 O O . PHE A 1 83 ? -5.330 -1.389 -2.150 1.00 96.50 83 PHE A O 1
ATOM 635 N N . GLU A 1 84 ? -4.925 -3.592 -2.054 1.00 96.75 84 GLU A N 1
ATOM 636 C CA . GLU A 1 84 ? -6.266 -3.995 -2.490 1.00 96.75 84 GLU A CA 1
ATOM 637 C C . GLU A 1 84 ? -7.322 -3.579 -1.456 1.00 96.75 84 GLU A C 1
ATOM 639 O O . GLU A 1 84 ? -8.361 -3.033 -1.826 1.00 96.75 84 GLU A O 1
ATOM 644 N N . ALA A 1 85 ? -7.024 -3.727 -0.163 1.00 97.56 85 ALA A N 1
ATOM 645 C CA . ALA A 1 85 ? -7.881 -3.247 0.917 1.00 97.56 85 ALA A CA 1
ATOM 646 C C . ALA A 1 85 ? -8.035 -1.716 0.904 1.00 97.56 85 ALA A C 1
ATOM 648 O O . ALA A 1 85 ? -9.147 -1.212 1.055 1.00 97.56 85 ALA A O 1
ATOM 649 N N . MET A 1 86 ? -6.963 -0.961 0.622 1.00 95.94 86 MET A N 1
ATOM 650 C CA . MET A 1 86 ? -7.060 0.493 0.430 1.00 95.94 86 MET A CA 1
ATOM 651 C C . MET A 1 86 ? -8.023 0.860 -0.710 1.00 95.94 86 MET A C 1
ATOM 653 O O . MET A 1 86 ? -8.862 1.739 -0.533 1.00 95.94 86 MET A O 1
ATOM 657 N N . LEU A 1 87 ? -7.943 0.181 -1.861 1.00 95.81 87 LEU A N 1
ATOM 658 C CA . LEU A 1 87 ? -8.863 0.397 -2.989 1.00 95.81 87 LEU A CA 1
ATOM 659 C C . LEU A 1 87 ? -10.313 0.036 -2.637 1.00 95.81 87 LEU A C 1
ATOM 661 O O . LEU A 1 87 ? -11.239 0.727 -3.056 1.00 95.81 87 LEU A O 1
ATOM 665 N N . ALA A 1 88 ? -10.505 -1.009 -1.831 1.00 96.31 88 ALA A N 1
ATOM 666 C CA . ALA A 1 88 ? -11.807 -1.414 -1.305 1.00 96.31 88 ALA A CA 1
ATOM 667 C C . ALA A 1 88 ? -12.324 -0.512 -0.166 1.00 96.31 88 ALA A C 1
ATOM 669 O O . ALA A 1 88 ? -13.433 -0.731 0.319 1.00 96.31 88 ALA A O 1
ATOM 670 N N . ARG A 1 89 ? -11.550 0.504 0.244 1.00 96.56 89 ARG A N 1
ATOM 671 C CA . ARG A 1 89 ? -11.833 1.389 1.386 1.00 96.56 89 ARG A CA 1
ATOM 672 C C . ARG A 1 89 ? -11.966 0.636 2.717 1.00 96.56 89 ARG A C 1
ATOM 674 O O . ARG A 1 89 ? -12.671 1.073 3.622 1.00 96.56 89 ARG A O 1
ATOM 681 N N . ASP A 1 90 ? -11.258 -0.483 2.846 1.00 97.31 90 ASP A N 1
ATOM 682 C CA . ASP A 1 90 ? -11.157 -1.270 4.071 1.00 97.31 90 ASP A CA 1
ATOM 683 C C . ASP A 1 90 ? -9.859 -0.913 4.809 1.00 97.31 90 ASP A C 1
ATOM 685 O O . ASP A 1 90 ? -8.779 -1.457 4.557 1.00 97.31 90 ASP A O 1
ATOM 689 N N . TYR A 1 91 ? -9.967 0.071 5.700 1.00 97.12 91 TYR A N 1
ATOM 690 C CA . TYR A 1 91 ? -8.826 0.623 6.425 1.00 97.12 91 TYR A CA 1
ATOM 691 C C . TYR A 1 91 ? -8.194 -0.383 7.402 1.00 97.12 91 TYR A C 1
ATOM 693 O O . TYR A 1 91 ? -6.967 -0.475 7.472 1.00 97.12 91 TYR A O 1
ATOM 701 N N . GLU A 1 92 ? -9.008 -1.153 8.128 1.00 97.25 92 GLU A N 1
ATOM 702 C CA . GLU A 1 92 ? -8.522 -2.105 9.135 1.00 97.25 92 GLU A CA 1
ATOM 703 C C . GLU A 1 92 ? -7.754 -3.252 8.478 1.00 97.25 92 GLU A C 1
ATOM 705 O O . GLU A 1 92 ? -6.634 -3.565 8.893 1.00 97.25 92 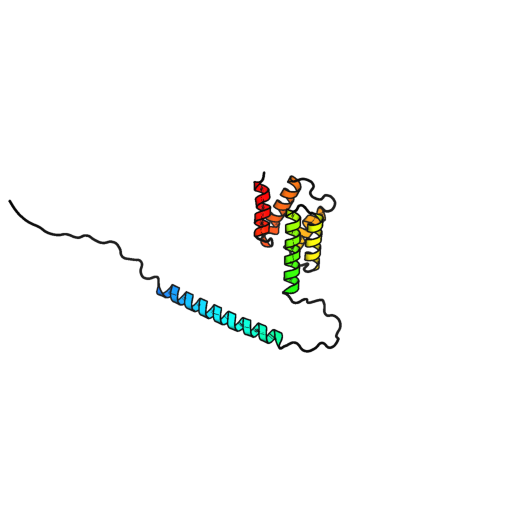GLU A O 1
ATOM 710 N N . THR A 1 93 ? -8.299 -3.823 7.398 1.00 97.69 93 THR A N 1
ATOM 711 C CA . THR A 1 93 ? -7.607 -4.872 6.640 1.00 97.69 93 THR A CA 1
ATOM 712 C C . THR A 1 93 ? -6.311 -4.344 6.026 1.00 97.69 93 THR A C 1
ATOM 714 O O . THR A 1 93 ? -5.292 -5.040 6.050 1.00 97.69 93 THR A O 1
ATOM 717 N N . ALA A 1 94 ? -6.302 -3.103 5.525 1.00 97.94 94 ALA A N 1
ATOM 718 C CA . ALA A 1 94 ? -5.084 -2.487 5.007 1.00 97.94 94 ALA A CA 1
ATOM 719 C C . ALA A 1 94 ? -4.008 -2.355 6.099 1.00 97.94 94 ALA A C 1
ATOM 721 O O . ALA A 1 94 ? -2.872 -2.800 5.911 1.00 97.94 94 ALA A O 1
ATOM 722 N N . LEU A 1 95 ? -4.363 -1.785 7.255 1.00 97.81 95 LEU A N 1
ATOM 723 C CA . LEU A 1 95 ? -3.442 -1.595 8.376 1.00 97.81 95 LEU A CA 1
ATOM 724 C C . LEU A 1 95 ? -2.884 -2.929 8.893 1.00 97.81 95 LEU A C 1
ATOM 726 O O . LEU A 1 95 ? -1.677 -3.032 9.131 1.00 97.81 95 LEU A O 1
ATOM 730 N N . ASP A 1 96 ? -3.728 -3.950 9.041 1.00 98.06 96 ASP A N 1
ATOM 731 C CA . ASP A 1 96 ? -3.317 -5.288 9.475 1.00 98.06 96 ASP A CA 1
ATOM 732 C C . ASP A 1 96 ? -2.344 -5.938 8.478 1.00 98.06 96 ASP A C 1
ATOM 734 O O . ASP A 1 96 ? -1.275 -6.416 8.872 1.00 98.06 96 ASP A O 1
ATOM 738 N N . ALA A 1 97 ? -2.647 -5.881 7.178 1.00 97.62 97 ALA A N 1
ATOM 739 C CA . ALA A 1 97 ? -1.796 -6.456 6.139 1.00 97.62 97 ALA A CA 1
ATOM 740 C C . ALA A 1 97 ? -0.400 -5.808 6.108 1.00 97.62 97 ALA A C 1
ATOM 742 O O . ALA A 1 97 ? 0.614 -6.515 6.122 1.00 97.62 97 ALA A O 1
ATOM 743 N N . PHE A 1 98 ? -0.323 -4.472 6.154 1.00 97.50 98 PHE A N 1
ATOM 744 C CA . PHE A 1 98 ? 0.958 -3.761 6.206 1.00 97.50 98 PHE A CA 1
ATOM 745 C C . PHE A 1 98 ? 1.704 -3.975 7.531 1.00 97.50 98 PHE A C 1
ATOM 747 O O . PHE A 1 98 ? 2.936 -4.033 7.541 1.00 97.50 98 PHE A O 1
ATOM 754 N N . THR A 1 99 ? 0.988 -4.153 8.645 1.00 97.50 99 THR A N 1
ATOM 755 C CA . THR A 1 99 ? 1.592 -4.501 9.942 1.00 97.50 99 THR A CA 1
ATOM 756 C C . THR A 1 99 ? 2.254 -5.875 9.883 1.00 97.50 99 THR A C 1
ATOM 758 O O . THR A 1 99 ? 3.448 -5.986 10.165 1.00 97.50 99 THR A O 1
ATOM 761 N N . LYS A 1 100 ? 1.546 -6.898 9.394 1.00 96.88 100 LYS A N 1
ATOM 762 C CA . LYS A 1 100 ? 2.095 -8.252 9.203 1.00 96.88 100 LYS A CA 1
ATOM 763 C C . LYS A 1 100 ? 3.268 -8.267 8.225 1.00 96.88 100 LYS A C 1
ATOM 765 O O . LYS A 1 100 ? 4.264 -8.951 8.456 1.00 96.88 100 LYS A O 1
ATOM 770 N N . ALA A 1 101 ? 3.184 -7.502 7.136 1.00 96.00 101 ALA A N 1
ATOM 771 C CA . ALA A 1 101 ? 4.276 -7.388 6.174 1.00 96.00 101 ALA A CA 1
ATOM 772 C C . ALA A 1 101 ? 5.535 -6.785 6.825 1.00 96.00 101 ALA A C 1
ATOM 774 O O . ALA A 1 101 ? 6.636 -7.314 6.648 1.00 96.00 101 ALA A O 1
ATOM 775 N N . ARG A 1 102 ? 5.372 -5.732 7.641 1.00 95.50 102 ARG A N 1
ATOM 776 C CA . ARG A 1 102 ? 6.463 -5.097 8.393 1.00 95.50 102 ARG A CA 1
ATOM 777 C C . ARG A 1 102 ? 7.075 -6.040 9.429 1.00 95.50 102 ARG A C 1
ATOM 779 O O . ARG A 1 102 ? 8.290 -6.038 9.590 1.00 95.50 102 ARG A O 1
ATOM 786 N N . GLU A 1 103 ? 6.273 -6.837 10.128 1.00 95.62 103 GLU A N 1
ATOM 787 C CA . GLU A 1 103 ? 6.773 -7.825 11.097 1.00 95.62 103 GLU A CA 1
ATOM 788 C C . GLU A 1 103 ? 7.664 -8.881 10.434 1.00 95.62 103 GLU A C 1
ATOM 790 O O . GLU A 1 103 ? 8.692 -9.271 10.989 1.00 95.62 103 GLU A O 1
ATOM 795 N N . ILE A 1 104 ? 7.302 -9.315 9.222 1.00 93.81 104 ILE A N 1
ATOM 796 C CA . ILE A 1 104 ? 8.081 -10.294 8.456 1.00 93.81 104 ILE A CA 1
ATOM 797 C C . ILE A 1 104 ? 9.368 -9.670 7.900 1.00 93.81 104 ILE A C 1
ATOM 799 O O . ILE A 1 104 ? 10.412 -10.330 7.882 1.00 93.81 104 ILE A O 1
ATOM 803 N N . TRP A 1 105 ? 9.314 -8.414 7.443 1.00 93.31 105 TRP A N 1
ATOM 804 C CA . TRP A 1 105 ? 10.479 -7.709 6.909 1.00 93.31 105 TRP A CA 1
ATOM 805 C C . TRP A 1 105 ? 10.535 -6.240 7.355 1.00 93.31 105 TRP A C 1
ATOM 807 O O . TRP A 1 105 ? 10.169 -5.335 6.603 1.00 93.31 105 TRP A O 1
ATOM 817 N N . PRO A 1 106 ? 11.105 -5.968 8.543 1.00 90.25 106 PRO A N 1
ATOM 818 C CA . PRO A 1 106 ? 11.144 -4.616 9.108 1.00 90.25 106 PRO A CA 1
ATOM 819 C C . PRO A 1 106 ? 11.924 -3.595 8.270 1.00 90.25 106 PRO A C 1
ATOM 821 O O . PRO A 1 106 ? 11.642 -2.403 8.329 1.00 90.25 106 PRO A O 1
ATOM 824 N N . GLY A 1 107 ? 12.913 -4.062 7.501 1.00 89.12 107 GLY A N 1
ATOM 825 C CA . GLY A 1 107 ? 13.719 -3.238 6.598 1.00 89.12 107 GLY A CA 1
ATOM 826 C C . GLY A 1 107 ? 13.062 -2.934 5.250 1.00 89.12 107 GLY A C 1
ATOM 827 O O . GLY A 1 107 ? 13.664 -2.227 4.445 1.00 89.12 107 GLY A O 1
ATOM 828 N N . TYR A 1 108 ? 11.862 -3.455 4.969 1.00 90.62 108 TYR A N 1
ATOM 829 C CA . TYR A 1 108 ? 11.181 -3.130 3.723 1.00 90.62 108 TYR A CA 1
ATOM 830 C C . TYR A 1 108 ? 10.519 -1.753 3.828 1.00 90.62 108 TYR A C 1
ATOM 832 O O . TYR A 1 108 ? 9.395 -1.607 4.310 1.00 90.62 108 TYR A O 1
ATOM 840 N N . HIS A 1 109 ? 11.264 -0.729 3.403 1.00 90.50 109 HIS A N 1
ATOM 841 C CA . HIS A 1 109 ? 10.924 0.677 3.625 1.00 90.50 109 HIS A CA 1
ATOM 842 C C . HIS A 1 109 ? 9.515 1.054 3.159 1.00 90.50 109 HIS A C 1
ATOM 844 O O . HIS A 1 109 ? 8.813 1.749 3.887 1.00 90.50 109 HIS A O 1
ATOM 850 N N . ASN A 1 110 ? 9.084 0.569 1.991 1.00 90.00 110 ASN A N 1
ATOM 851 C CA . ASN A 1 110 ? 7.776 0.914 1.432 1.00 90.00 110 ASN A CA 1
ATOM 852 C C . ASN A 1 110 ? 6.633 0.517 2.378 1.00 90.00 110 ASN A C 1
ATOM 854 O O . ASN A 1 110 ? 5.824 1.346 2.790 1.00 90.00 110 ASN A O 1
ATOM 858 N N . VAL A 1 111 ? 6.643 -0.748 2.803 1.00 93.56 111 VAL A N 1
ATOM 859 C CA . VAL A 1 111 ? 5.676 -1.311 3.747 1.00 93.56 111 VAL A CA 1
ATOM 860 C C . VAL A 1 111 ? 5.736 -0.602 5.098 1.00 93.56 111 VAL A C 1
ATOM 862 O O . VAL A 1 111 ? 4.693 -0.275 5.658 1.00 93.56 111 VAL A O 1
ATOM 865 N N . ALA A 1 112 ? 6.935 -0.338 5.624 1.00 93.56 112 ALA A N 1
ATOM 866 C CA . ALA A 1 112 ? 7.091 0.307 6.926 1.00 93.56 112 ALA A CA 1
ATOM 867 C C . ALA A 1 112 ? 6.506 1.730 6.952 1.00 93.56 112 ALA A C 1
ATOM 869 O O . ALA A 1 112 ? 5.861 2.115 7.930 1.00 93.56 112 ALA A O 1
ATOM 870 N N . GLU A 1 113 ? 6.700 2.502 5.883 1.00 93.62 113 GLU A N 1
ATOM 871 C CA . GLU A 1 113 ? 6.190 3.868 5.803 1.00 93.62 113 GLU A CA 1
ATOM 872 C C . GLU A 1 113 ? 4.675 3.919 5.567 1.00 93.62 113 GLU A C 1
ATOM 874 O O . GLU A 1 113 ? 3.993 4.719 6.211 1.00 93.62 113 GLU A O 1
ATOM 879 N N . ILE A 1 114 ? 4.120 3.033 4.730 1.00 94.81 114 ILE A N 1
ATOM 880 C CA . ILE A 1 114 ? 2.661 2.928 4.562 1.00 94.81 114 ILE A CA 1
ATOM 881 C C . ILE A 1 114 ? 2.008 2.485 5.873 1.00 94.81 114 ILE A C 1
ATOM 883 O O . ILE A 1 114 ? 1.037 3.097 6.316 1.00 94.81 114 ILE A O 1
ATOM 887 N N . GLN A 1 115 ? 2.568 1.473 6.540 1.00 96.38 115 GLN A N 1
ATOM 888 C CA . GLN A 1 115 ? 2.086 1.012 7.840 1.00 96.38 115 GLN A CA 1
ATOM 889 C C . GLN A 1 115 ? 2.062 2.154 8.859 1.00 96.38 115 GLN A C 1
ATOM 891 O O . GLN A 1 115 ? 1.066 2.324 9.558 1.00 96.38 115 GLN A O 1
ATOM 896 N N . ARG A 1 116 ? 3.131 2.961 8.931 1.00 94.75 116 ARG A N 1
ATOM 897 C CA . ARG A 1 116 ? 3.194 4.133 9.815 1.00 94.75 116 ARG A CA 1
ATOM 898 C C . ARG A 1 116 ? 2.142 5.177 9.437 1.00 94.75 116 ARG A C 1
ATOM 900 O O . ARG A 1 116 ? 1.477 5.693 10.332 1.00 94.75 116 ARG A O 1
ATOM 907 N N . LEU A 1 117 ? 1.991 5.488 8.146 1.00 94.12 117 LEU A N 1
ATOM 908 C CA . LEU A 1 117 ? 0.988 6.437 7.654 1.00 94.12 117 LEU A CA 1
ATOM 909 C C . LEU A 1 117 ? -0.421 6.027 8.086 1.00 94.12 117 LEU A C 1
ATOM 911 O O . LEU A 1 117 ? -1.174 6.869 8.574 1.00 94.12 117 LEU A O 1
ATOM 915 N N . LEU A 1 118 ? -0.758 4.747 7.918 1.00 95.69 118 LEU A N 1
ATOM 916 C CA . LEU A 1 118 ? -2.036 4.219 8.368 1.00 95.69 118 LEU A CA 1
ATOM 917 C C . LEU A 1 118 ? -2.108 4.305 9.891 1.00 95.69 118 LEU A C 1
ATOM 919 O O . LEU A 1 118 ? -2.974 5.006 10.386 1.00 95.69 118 LEU A O 1
ATOM 923 N N . ALA A 1 119 ? -1.160 3.737 10.637 1.00 95.62 119 ALA A N 1
ATOM 924 C CA . ALA A 1 119 ? -1.209 3.670 12.100 1.00 95.62 119 ALA A CA 1
ATOM 925 C C . ALA A 1 119 ? -1.384 5.029 12.807 1.00 95.62 119 ALA A C 1
ATOM 927 O O . ALA A 1 119 ? -2.077 5.095 13.818 1.00 95.62 119 ALA A O 1
ATOM 928 N N . VAL A 1 120 ? -0.799 6.114 12.285 1.00 94.69 120 VAL A N 1
ATOM 929 C CA . VAL A 1 120 ? -0.984 7.475 12.837 1.00 94.69 120 VAL A CA 1
ATOM 930 C C . VAL A 1 120 ? -2.443 7.943 12.753 1.00 94.69 120 VAL A C 1
ATOM 932 O O . VAL A 1 120 ? -2.872 8.765 13.554 1.00 94.69 120 VAL A O 1
ATOM 935 N N . ARG A 1 121 ? -3.209 7.412 11.802 1.00 92.44 121 ARG A N 1
ATOM 936 C CA . ARG A 1 121 ? -4.626 7.714 11.571 1.00 92.44 121 ARG A CA 1
ATOM 937 C C . ARG A 1 121 ? -5.565 6.672 12.175 1.00 92.44 121 ARG A C 1
ATOM 939 O O . ARG A 1 121 ? -6.734 6.649 11.826 1.00 92.44 121 ARG A O 1
ATOM 946 N N . ARG A 1 122 ? -5.074 5.786 13.048 1.00 93.19 122 ARG A N 1
ATOM 947 C CA . ARG A 1 122 ? -5.888 4.684 13.584 1.00 93.19 122 ARG A CA 1
ATOM 948 C C . ARG A 1 122 ? -7.125 5.173 14.335 1.00 93.19 122 ARG A C 1
ATOM 950 O O . ARG A 1 122 ? -8.185 4.577 14.202 1.00 93.19 122 ARG A O 1
ATOM 957 N N . ASP A 1 123 ? -6.979 6.258 15.089 1.00 93.94 123 ASP A N 1
ATOM 958 C CA . ASP A 1 123 ? -8.073 6.845 15.869 1.00 93.94 123 ASP A CA 1
ATOM 959 C C . ASP A 1 123 ? -8.988 7.754 15.026 1.00 93.94 123 ASP A C 1
ATOM 961 O O . ASP A 1 1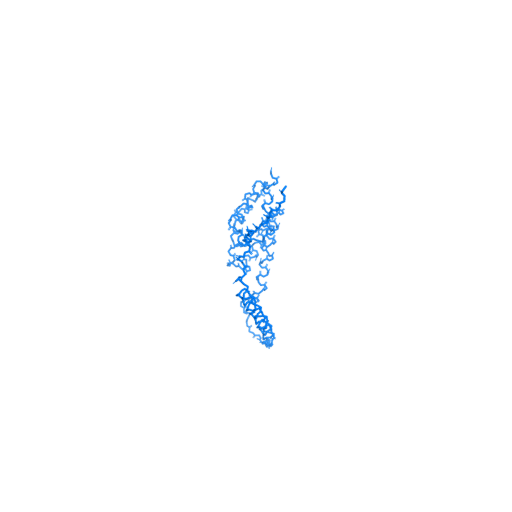23 ? -10.071 8.120 15.475 1.00 93.94 123 ASP A O 1
ATOM 965 N N . ASP A 1 124 ? -8.567 8.100 13.804 1.00 94.81 124 ASP A N 1
ATOM 966 C CA . ASP A 1 124 ? -9.310 8.929 12.847 1.00 94.81 124 ASP A CA 1
ATOM 967 C C . ASP A 1 124 ? -9.151 8.370 11.415 1.00 94.81 124 ASP A C 1
ATOM 969 O O . ASP A 1 124 ? -8.420 8.929 10.582 1.00 94.81 124 ASP A O 1
ATOM 973 N N . PRO A 1 125 ? -9.745 7.192 11.132 1.00 95.12 125 PRO A N 1
ATOM 974 C CA . PRO A 1 125 ? -9.600 6.545 9.838 1.00 95.12 125 PRO A CA 1
ATOM 975 C C . PRO A 1 125 ? -10.411 7.288 8.763 1.00 95.12 125 PRO A C 1
ATOM 977 O O . PRO A 1 125 ? -11.432 7.897 9.083 1.00 95.12 125 PRO A O 1
ATOM 980 N N . PRO A 1 126 ? -10.018 7.210 7.475 1.00 95.44 126 PRO A N 1
ATOM 981 C CA . PRO A 1 126 ? -10.693 7.923 6.390 1.00 95.44 126 PRO A CA 1
ATOM 982 C C . PRO A 1 126 ? -12.197 7.612 6.321 1.00 95.44 126 PRO A C 1
ATOM 984 O O . PRO A 1 126 ? -12.588 6.464 6.104 1.00 95.44 126 PRO A O 1
ATOM 987 N N . GLN A 1 127 ? -13.042 8.637 6.466 1.00 93.88 127 GLN A N 1
ATOM 988 C CA . GLN A 1 127 ? -14.505 8.484 6.469 1.00 93.88 127 GLN A CA 1
ATOM 989 C C . GLN A 1 127 ? -15.132 8.903 5.141 1.00 93.88 127 GLN A C 1
ATOM 991 O O . GLN A 1 127 ? -16.114 8.318 4.685 1.00 93.88 127 GLN A O 1
ATOM 996 N N . THR A 1 128 ? -14.575 9.933 4.507 1.00 95.31 128 THR A N 1
ATOM 997 C CA . THR A 1 128 ? -15.114 10.506 3.277 1.00 95.31 128 THR A CA 1
ATOM 998 C C . THR A 1 128 ? -14.309 10.075 2.060 1.00 95.31 128 THR A C 1
ATOM 1000 O O . THR A 1 128 ? -13.144 9.690 2.145 1.00 95.31 128 THR A O 1
ATOM 1003 N N . GLU A 1 129 ? -14.913 10.190 0.879 1.00 93.00 129 GLU A N 1
ATOM 1004 C CA . GLU A 1 129 ? -14.195 9.981 -0.380 1.00 93.00 129 GLU A CA 1
ATOM 1005 C C . GLU A 1 129 ? -12.977 10.905 -0.515 1.00 93.00 129 GLU A C 1
ATOM 1007 O O . GLU A 1 129 ? -11.943 10.494 -1.038 1.00 93.00 129 GLU A O 1
ATOM 1012 N N . GLN A 1 130 ? -13.068 12.137 -0.010 1.00 94.44 130 GLN A N 1
ATOM 1013 C CA . GLN A 1 130 ? -11.947 13.067 -0.036 1.00 94.44 130 GLN A CA 1
ATOM 1014 C C . GLN A 1 130 ? -10.787 12.578 0.839 1.00 94.44 130 GLN A C 1
ATOM 1016 O O . GLN A 1 130 ? -9.640 12.653 0.401 1.00 94.44 130 GLN A O 1
ATOM 1021 N N . ASP A 1 131 ? -11.075 12.019 2.017 1.00 95.00 131 ASP A N 1
ATOM 1022 C CA . ASP A 1 131 ? -10.048 11.463 2.908 1.00 95.00 131 ASP A CA 1
ATOM 1023 C C . ASP A 1 131 ? -9.326 10.285 2.252 1.00 95.00 131 ASP A C 1
ATOM 1025 O O . ASP A 1 131 ? -8.095 10.194 2.306 1.00 95.00 131 ASP A O 1
ATOM 1029 N N . TRP A 1 132 ? -10.087 9.409 1.587 1.00 95.62 132 TRP A N 1
ATOM 1030 C CA . TRP A 1 132 ? -9.551 8.278 0.831 1.00 95.62 132 TRP A CA 1
ATOM 1031 C C . TRP A 1 132 ? -8.678 8.730 -0.337 1.00 95.62 132 TRP A C 1
ATOM 1033 O O . TRP A 1 132 ? -7.576 8.214 -0.510 1.00 95.62 132 TRP A O 1
ATOM 1043 N N . LEU A 1 133 ? -9.105 9.737 -1.099 1.00 94.69 133 LEU A N 1
ATOM 1044 C CA . LEU A 1 133 ? -8.303 10.278 -2.197 1.00 94.69 133 LEU A CA 1
ATOM 1045 C C . LEU A 1 133 ? -7.023 10.948 -1.701 1.00 94.69 133 LEU A C 1
ATOM 1047 O O . LEU A 1 133 ? -5.965 10.725 -2.281 1.00 94.69 133 LEU A O 1
ATOM 1051 N N . SER A 1 134 ? -7.080 11.703 -0.603 1.00 94.25 134 SER A N 1
ATOM 1052 C CA . SER A 1 134 ? -5.876 12.257 0.022 1.00 94.25 134 SER A CA 1
ATOM 1053 C C . SER A 1 134 ? -4.938 11.156 0.528 1.00 94.25 134 SER A C 1
ATOM 1055 O O . SER A 1 134 ? -3.717 11.287 0.429 1.00 94.25 134 SER A O 1
ATOM 1057 N N . LEU A 1 135 ? -5.480 10.043 1.031 1.00 94.38 135 LEU A N 1
ATOM 1058 C CA . LEU A 1 135 ? -4.683 8.876 1.400 1.00 94.38 135 LEU A CA 1
ATOM 1059 C C . LEU A 1 135 ? -4.024 8.218 0.174 1.00 94.38 135 LEU A C 1
ATOM 1061 O O . LEU A 1 135 ? -2.825 7.932 0.212 1.00 94.38 135 LEU A O 1
ATOM 1065 N N . PHE A 1 136 ? -4.765 8.028 -0.921 1.00 94.69 136 PHE A N 1
ATOM 1066 C CA . PHE A 1 136 ? -4.232 7.488 -2.178 1.00 94.69 136 PHE A CA 1
ATOM 1067 C C . PHE A 1 136 ? -3.163 8.396 -2.779 1.00 94.69 136 PHE A C 1
ATOM 1069 O O . PHE A 1 136 ? -2.138 7.911 -3.250 1.00 94.69 136 PHE A O 1
ATOM 1076 N N . GLU A 1 137 ? -3.364 9.710 -2.728 1.00 94.31 137 GLU A N 1
ATOM 1077 C CA . GLU A 1 137 ? -2.408 10.695 -3.223 1.00 94.31 137 GLU A CA 1
ATOM 1078 C C . GLU A 1 137 ? -1.084 10.593 -2.465 1.00 94.31 137 GLU A C 1
ATOM 1080 O O . GLU A 1 137 ? -0.025 10.462 -3.080 1.00 94.31 137 GLU A O 1
ATOM 1085 N N . MET A 1 138 ? -1.129 10.556 -1.130 1.00 92.94 138 MET A N 1
ATOM 1086 C CA . MET A 1 138 ? 0.077 10.354 -0.326 1.00 92.94 138 MET A CA 1
ATOM 1087 C C . MET A 1 138 ? 0.768 9.030 -0.656 1.00 92.94 138 MET A C 1
ATOM 1089 O O . MET A 1 138 ? 1.995 9.006 -0.765 1.00 92.94 138 MET A O 1
ATOM 1093 N N . ALA A 1 139 ? 0.002 7.951 -0.845 1.00 92.00 139 ALA A N 1
ATOM 1094 C CA . ALA A 1 139 ? 0.557 6.654 -1.208 1.00 92.00 139 ALA A CA 1
ATOM 1095 C C . ALA A 1 139 ? 1.232 6.671 -2.588 1.00 92.00 139 ALA A C 1
ATOM 1097 O O . ALA A 1 139 ? 2.347 6.177 -2.743 1.00 92.00 139 ALA A O 1
ATOM 1098 N N . LEU A 1 140 ? 0.613 7.305 -3.583 1.00 93.06 140 LEU A N 1
ATOM 1099 C CA . LEU A 1 140 ? 1.171 7.439 -4.928 1.00 93.06 140 LEU A CA 1
ATOM 1100 C C . LEU A 1 140 ? 2.408 8.346 -4.967 1.00 93.06 140 LEU A C 1
ATOM 1102 O O . LEU A 1 140 ? 3.356 8.054 -5.697 1.00 93.06 140 LEU A O 1
ATOM 1106 N N . ILE A 1 141 ? 2.426 9.436 -4.201 1.00 91.25 141 ILE A N 1
ATOM 1107 C CA . ILE A 1 141 ? 3.551 10.380 -4.196 1.00 91.25 141 ILE A CA 1
ATOM 1108 C C . ILE A 1 141 ? 4.749 9.792 -3.452 1.00 91.25 141 ILE A C 1
ATOM 1110 O O . ILE A 1 141 ? 5.871 9.858 -3.950 1.00 91.25 141 ILE A O 1
ATOM 1114 N N . LYS A 1 142 ? 4.530 9.222 -2.263 1.00 87.62 142 LYS A N 1
ATOM 1115 C CA . LYS A 1 142 ? 5.625 8.815 -1.371 1.00 87.62 142 LYS A CA 1
ATOM 1116 C C . LYS A 1 142 ? 6.052 7.358 -1.543 1.00 87.62 142 LYS A C 1
ATOM 1118 O O . LYS A 1 142 ? 7.205 7.045 -1.266 1.00 87.62 142 LYS A O 1
ATOM 1123 N N . PHE A 1 143 ? 5.150 6.484 -1.994 1.00 87.88 143 PHE A N 1
ATOM 1124 C CA . PHE A 1 143 ? 5.304 5.024 -1.898 1.00 87.88 143 PHE A CA 1
ATOM 1125 C C . PHE A 1 143 ? 5.075 4.292 -3.234 1.00 87.88 143 PHE A C 1
ATOM 1127 O O . PHE A 1 143 ? 4.870 3.079 -3.278 1.00 87.88 143 PHE A O 1
ATOM 1134 N N . SER A 1 144 ? 5.118 5.009 -4.363 1.00 85.12 144 SER A N 1
ATOM 1135 C CA . SER A 1 144 ? 4.839 4.422 -5.683 1.00 85.12 144 SER A CA 1
ATOM 1136 C C . SER A 1 144 ? 5.916 3.476 -6.206 1.00 85.12 144 SER A C 1
ATOM 1138 O O . SER A 1 144 ? 5.587 2.625 -7.031 1.00 85.12 144 SER A O 1
ATOM 1140 N N . TRP A 1 145 ? 7.166 3.591 -5.744 1.00 83.06 145 TRP A N 1
ATOM 1141 C CA . TRP A 1 145 ? 8.289 2.786 -6.245 1.00 83.06 145 TRP A CA 1
ATOM 1142 C C . TRP A 1 145 ? 8.158 1.288 -5.923 1.00 83.06 145 TRP A C 1
ATOM 1144 O O . TRP A 1 145 ? 8.590 0.463 -6.719 1.00 83.06 145 TRP A O 1
ATOM 1154 N N . GLY A 1 146 ? 7.525 0.935 -4.797 1.00 83.12 146 GLY A N 1
ATOM 1155 C CA . GLY A 1 146 ? 7.227 -0.459 -4.430 1.00 83.12 146 GLY A CA 1
ATOM 1156 C C . GLY A 1 146 ? 5.799 -0.907 -4.754 1.00 83.12 146 GLY A C 1
ATOM 1157 O O . GLY A 1 146 ? 5.465 -2.071 -4.583 1.00 83.12 146 GLY A O 1
ATOM 1158 N N . MET A 1 147 ? 4.939 -0.003 -5.228 1.00 90.69 147 MET A N 1
ATOM 1159 C CA . MET A 1 147 ? 3.536 -0.316 -5.501 1.00 90.69 147 MET A CA 1
ATOM 1160 C C . MET A 1 147 ? 3.390 -1.109 -6.811 1.00 90.69 147 MET A C 1
ATOM 1162 O O . MET A 1 147 ? 3.937 -0.658 -7.822 1.00 90.69 147 MET A O 1
ATOM 1166 N N . PRO A 1 148 ? 2.611 -2.209 -6.844 1.00 92.06 148 PRO A N 1
ATOM 1167 C CA . PRO A 1 148 ? 2.293 -2.922 -8.081 1.00 92.06 148 PRO A CA 1
ATOM 1168 C C . PRO A 1 148 ? 1.667 -2.003 -9.142 1.00 92.06 148 PRO A C 1
ATOM 1170 O O . PRO A 1 148 ? 0.866 -1.122 -8.821 1.00 92.06 148 PRO A O 1
ATOM 1173 N N . ASP A 1 149 ? 2.031 -2.185 -10.413 1.00 93.50 149 ASP A N 1
ATOM 1174 C CA .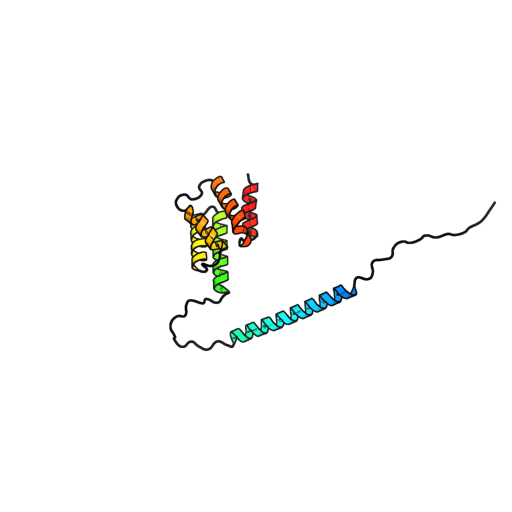 ASP A 1 149 ? 1.622 -1.273 -11.490 1.00 93.50 149 ASP A CA 1
ATOM 1175 C C . ASP A 1 149 ? 0.101 -1.239 -11.708 1.00 93.50 149 ASP A C 1
ATOM 1177 O O . ASP A 1 149 ? -0.464 -0.174 -11.968 1.00 93.50 149 ASP A O 1
ATOM 1181 N N . ASP A 1 150 ? -0.570 -2.381 -11.555 1.00 94.62 150 ASP A N 1
ATOM 1182 C CA . ASP A 1 150 ? -2.025 -2.516 -11.645 1.00 94.62 150 ASP A CA 1
ATOM 1183 C C . ASP A 1 150 ? -2.737 -1.751 -10.523 1.00 94.62 150 ASP A C 1
ATOM 1185 O O . ASP A 1 150 ? -3.669 -0.987 -10.779 1.00 94.62 150 ASP A O 1
ATOM 1189 N N . ILE A 1 151 ? -2.235 -1.868 -9.293 1.00 95.62 151 ILE A N 1
ATOM 1190 C CA . ILE A 1 151 ? -2.718 -1.108 -8.134 1.00 95.62 151 ILE A CA 1
ATOM 1191 C C . ILE A 1 151 ? -2.509 0.391 -8.353 1.00 95.62 151 ILE A C 1
ATOM 1193 O O . ILE A 1 151 ? -3.418 1.193 -8.129 1.00 95.62 151 ILE A O 1
ATOM 1197 N N . ARG A 1 152 ? -1.322 0.787 -8.827 1.00 94.69 152 ARG A N 1
ATOM 1198 C CA . ARG A 1 152 ? -0.995 2.191 -9.101 1.00 94.69 152 ARG A CA 1
ATOM 1199 C C . ARG A 1 152 ? -1.934 2.779 -10.149 1.00 94.69 152 ARG A C 1
ATOM 1201 O O . ARG A 1 152 ? -2.383 3.919 -10.011 1.00 94.69 152 ARG A O 1
ATOM 1208 N N . ALA A 1 153 ? -2.231 2.016 -11.199 1.00 95.44 153 ALA A N 1
ATOM 1209 C CA . ALA A 1 153 ? -3.185 2.404 -12.228 1.00 95.44 153 ALA A CA 1
ATOM 1210 C C . ALA A 1 153 ? -4.608 2.538 -11.663 1.00 95.44 153 ALA A C 1
ATOM 1212 O O . ALA A 1 153 ? -5.265 3.543 -11.938 1.00 95.44 153 ALA A O 1
ATOM 1213 N N . ALA A 1 154 ? -5.052 1.589 -10.834 1.00 94.62 154 ALA A N 1
ATOM 1214 C CA . ALA A 1 154 ? -6.364 1.625 -10.190 1.00 94.62 154 ALA A CA 1
ATOM 1215 C C . ALA A 1 154 ? -6.523 2.842 -9.261 1.00 94.62 154 ALA A C 1
ATOM 1217 O O . ALA A 1 154 ? -7.486 3.592 -9.401 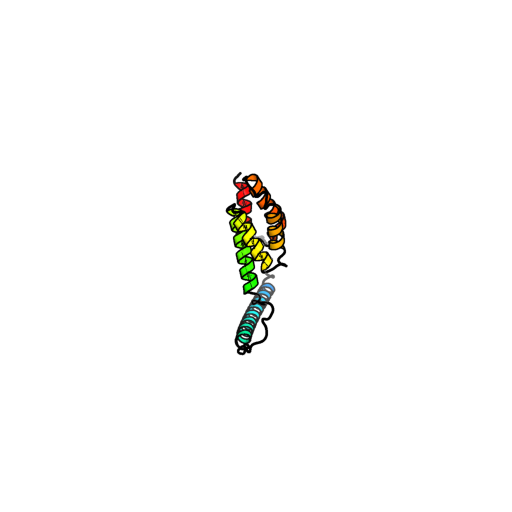1.00 94.62 154 ALA A O 1
ATOM 1218 N N . MET A 1 155 ? -5.540 3.123 -8.396 1.00 94.19 155 MET A N 1
ATOM 1219 C CA . MET A 1 155 ? -5.570 4.308 -7.526 1.00 94.19 155 MET A CA 1
ATOM 1220 C C . MET A 1 155 ? -5.613 5.611 -8.332 1.00 94.19 155 MET A C 1
ATOM 1222 O O . MET A 1 155 ? -6.342 6.532 -7.983 1.00 94.19 155 MET A O 1
ATOM 1226 N N . ARG A 1 156 ? -4.870 5.698 -9.446 1.00 94.25 156 ARG A N 1
ATOM 1227 C CA . ARG A 1 156 ? -4.924 6.863 -10.350 1.00 94.25 156 ARG A CA 1
ATOM 1228 C C . ARG A 1 156 ? -6.279 7.015 -11.039 1.00 94.25 156 ARG A C 1
ATOM 1230 O O . ARG A 1 156 ? -6.678 8.141 -11.332 1.00 94.25 156 ARG A O 1
ATOM 1237 N N . ALA A 1 157 ? -6.960 5.911 -11.337 1.00 94.50 157 ALA A N 1
ATOM 1238 C CA . ALA A 1 157 ? -8.275 5.941 -11.965 1.00 94.50 157 ALA A CA 1
ATOM 1239 C C . ALA A 1 157 ? -9.340 6.534 -11.030 1.00 94.50 157 ALA A C 1
ATOM 1241 O O . ALA A 1 157 ? -10.208 7.256 -11.513 1.00 94.50 157 ALA A O 1
ATOM 1242 N N . GLU A 1 158 ? -9.228 6.325 -9.715 1.00 91.38 158 GLU A N 1
ATOM 1243 C CA . GLU A 1 158 ? -10.152 6.907 -8.729 1.00 91.38 158 GLU A CA 1
ATOM 1244 C C . GLU A 1 158 ? -10.174 8.448 -8.778 1.00 91.38 158 GLU A C 1
ATOM 1246 O O . GLU A 1 158 ? -11.238 9.046 -8.662 1.00 91.38 158 GLU A O 1
ATOM 1251 N N . PHE A 1 159 ? -9.051 9.111 -9.083 1.00 86.88 159 PHE A N 1
ATOM 1252 C CA . PHE A 1 159 ? -9.020 10.574 -9.260 1.00 86.88 159 PHE A CA 1
ATOM 1253 C C . PHE A 1 159 ? -9.775 11.067 -10.501 1.00 86.88 159 PHE A C 1
ATOM 1255 O O . PHE A 1 159 ? -10.209 12.213 -10.529 1.00 86.88 159 PHE A O 1
ATOM 1262 N N . LYS A 1 160 ? -9.916 10.229 -11.535 1.00 84.56 160 LYS A N 1
ATOM 1263 C CA . LYS A 1 160 ? -10.573 10.594 -12.804 1.00 84.56 160 LYS A CA 1
ATOM 1264 C C . LYS A 1 160 ? -12.089 10.398 -12.783 1.00 84.56 160 LYS A C 1
ATOM 1266 O O . LYS A 1 160 ? -12.745 10.728 -13.763 1.00 84.56 160 LYS A O 1
ATOM 1271 N N . ARG A 1 161 ? -12.630 9.789 -11.723 1.00 78.31 161 ARG A N 1
ATOM 1272 C CA . ARG A 1 161 ? -14.071 9.528 -11.575 1.00 78.31 161 ARG A CA 1
ATOM 1273 C C . ARG A 1 161 ? -14.845 10.715 -10.990 1.00 78.31 161 ARG A C 1
ATOM 1275 O O . ARG A 1 161 ? -16.071 10.647 -10.959 1.00 78.31 161 ARG A O 1
ATOM 1282 N N . LYS A 1 162 ? -14.138 11.754 -10.543 1.00 57.78 162 LYS A N 1
ATOM 1283 C CA . LYS A 1 162 ? -14.683 13.054 -10.134 1.00 57.78 162 LYS A CA 1
ATOM 1284 C C . LYS A 1 162 ? -14.905 13.963 -11.333 1.00 57.78 162 LYS A C 1
ATOM 1286 O O . LYS A 1 162 ? -15.904 14.710 -11.293 1.00 57.78 162 LYS A O 1
#

Nearest PDB structures (foldseek):
  8amz-assembly1_P  TM=3.958E-01  e=9.583E-01  Spinacia oleracea
  9ftz-assembly1_S  TM=2.460E-01  e=1.011E+00  Mycolicibacterium smegmatis
  8ugj-assembly1_4C  TM=3.138E-01  e=2.499E+00  Sus scrofa
  6adq-assembly1_S  TM=2.280E-01  e=2.247E+00  Mycolicibacterium smegmatis MC2 51
  9dm1-assembly1_S  TM=2.397E-01  e=2.932E+00  Mycolicibacterium smegmatis MC2 155